Protein AF-A0A2V9MU50-F1 (afdb_monomer_lite)

Sequence (171 aa):
MTKQEIIDSYVFLTAGACGPCRFGMYEAEYRLALRNSGFDGFRVLLFQQSGGLSQGEAKAGLEMNLDFFLGILNAMNMGDLINDVVYQIRPYEVHKGEADRVLDECMDLLAEAIRKSRPYQLEGKLASFLQKFPKAGDTAEYIGKFLNQLYGDEYTSALREVRRRLNAVEV

Secondary structure (DSSP, 8-state):
--HHHHHHH-EEEEEE-SSSSHHHHHHHHHHHHHHHTT-TT-EEEEEEGGGTT----TTSSS---HHHHHHHHHHHHHHHHHHHHHHHHGGG-SSTTHHHHHHHHHHHHHHHHHHHPPPP---SHHHHHHTTSHHHHHHHHHHHHHHHHHH-SHHHHHHHHHHHHHTTS--

pLDDT: mean 83.7, std 12.74, range [45.56, 97.75]

Foldseek 3Di:
DDLVCCQQPDAAEDEAEPDPDPRNCVQVVVQVVCVVVVSHNRHYHYDYPVCPQADDDPPRNDGSHNLVVLLVVLLVVVLVVLVVLLVVCQVPFPDHCLSVVLSVVLNVLQVVLSVPDDQDDDDDPVLVVCVVVVVRSVVVSVVRRVCCSVPPCSNVVSVVVSVVSSVPGDD

Structure (mmCIF, N/CA/C/O backbone):
data_AF-A0A2V9MU50-F1
#
_entry.id   AF-A0A2V9MU50-F1
#
loop_
_atom_site.group_PDB
_atom_site.id
_atom_site.type_symbol
_atom_site.label_atom_id
_atom_site.label_alt_id
_atom_site.label_comp_id
_atom_site.label_asym_id
_atom_site.label_entity_id
_atom_site.label_seq_id
_atom_site.pdbx_PDB_ins_code
_atom_site.Cartn_x
_atom_site.Cartn_y
_atom_site.Cartn_z
_atom_site.occupancy
_atom_site.B_iso_or_equiv
_atom_site.auth_seq_id
_atom_site.auth_comp_id
_atom_site.auth_asym_id
_atom_site.auth_atom_id
_atom_site.pdbx_PDB_model_num
ATOM 1 N N . MET A 1 1 ? -22.600 -14.700 -2.818 1.00 81.50 1 MET A N 1
ATOM 2 C CA . MET A 1 1 ? -22.726 -13.813 -1.652 1.00 81.50 1 MET A CA 1
ATOM 3 C C . MET A 1 1 ? -24.053 -13.084 -1.695 1.00 81.50 1 MET A C 1
ATOM 5 O O . MET A 1 1 ? -24.428 -12.586 -2.753 1.00 81.50 1 MET A O 1
ATOM 9 N N . THR A 1 2 ? -24.766 -13.039 -0.577 1.00 93.81 2 THR A N 1
ATOM 10 C CA . THR A 1 2 ? -25.976 -12.231 -0.397 1.00 93.81 2 THR A CA 1
ATOM 11 C C . THR A 1 2 ? -25.607 -10.769 -0.122 1.00 93.81 2 THR A C 1
ATOM 13 O O . THR A 1 2 ? -24.477 -10.463 0.259 1.00 93.81 2 THR A O 1
ATOM 16 N N . LYS A 1 3 ? -26.556 -9.837 -0.292 1.00 91.88 3 LYS A N 1
ATOM 17 C CA . LYS A 1 3 ? -26.325 -8.422 0.059 1.00 91.88 3 LYS A CA 1
ATOM 18 C C . LYS A 1 3 ? -25.972 -8.248 1.538 1.00 91.88 3 LYS A C 1
ATOM 20 O O . LYS A 1 3 ? -25.112 -7.437 1.858 1.00 91.88 3 LYS A O 1
ATOM 25 N N . GLN A 1 4 ? -26.603 -9.033 2.409 1.00 91.75 4 GLN A N 1
ATOM 26 C CA . GLN A 1 4 ? -26.355 -8.983 3.846 1.00 91.75 4 GLN A CA 1
ATOM 27 C C . GLN A 1 4 ? -24.934 -9.447 4.186 1.00 91.75 4 GLN A C 1
ATOM 29 O O . GLN A 1 4 ? -24.233 -8.764 4.920 1.00 91.75 4 GLN A O 1
ATOM 34 N N . GLU A 1 5 ? -24.455 -10.527 3.557 1.00 92.62 5 GLU A N 1
ATOM 35 C CA . GLU A 1 5 ? -23.062 -10.979 3.712 1.00 92.62 5 GLU A CA 1
ATOM 36 C C . GLU A 1 5 ? -22.054 -9.901 3.285 1.00 92.62 5 GLU A C 1
ATOM 38 O O . GLU A 1 5 ? -21.029 -9.715 3.936 1.00 92.62 5 GLU A O 1
ATOM 43 N N . ILE A 1 6 ? -22.347 -9.153 2.214 1.00 91.94 6 ILE A N 1
ATOM 44 C CA . ILE A 1 6 ? -21.504 -8.029 1.776 1.00 91.94 6 ILE A CA 1
ATOM 45 C C . ILE A 1 6 ? -21.462 -6.939 2.857 1.00 91.94 6 ILE A C 1
ATOM 47 O O . ILE A 1 6 ? -20.381 -6.486 3.227 1.00 91.94 6 ILE A O 1
ATOM 51 N N . ILE A 1 7 ? -22.624 -6.545 3.384 1.00 90.75 7 ILE A N 1
ATOM 52 C CA . ILE A 1 7 ? -22.741 -5.514 4.426 1.00 90.75 7 ILE A CA 1
ATOM 53 C C . ILE A 1 7 ? -21.992 -5.920 5.699 1.00 90.75 7 ILE A C 1
ATOM 55 O O . ILE A 1 7 ? -21.293 -5.088 6.277 1.00 90.75 7 ILE A O 1
ATOM 59 N N . ASP A 1 8 ? -22.089 -7.187 6.101 1.00 88.00 8 ASP A N 1
ATOM 60 C CA . ASP A 1 8 ? -21.556 -7.672 7.375 1.00 88.00 8 ASP A CA 1
ATOM 61 C C . ASP A 1 8 ? -20.056 -7.982 7.321 1.00 88.00 8 ASP A C 1
ATOM 63 O O . ASP A 1 8 ? -19.345 -7.761 8.307 1.00 88.00 8 ASP A O 1
ATOM 67 N N . SER A 1 9 ? -19.534 -8.435 6.177 1.00 89.06 9 SER A N 1
ATOM 68 C CA . SER A 1 9 ? -18.135 -8.878 6.049 1.00 89.06 9 SER A CA 1
ATOM 69 C C . SER A 1 9 ? -17.189 -7.868 5.396 1.00 89.06 9 SER A C 1
ATOM 71 O O . SER A 1 9 ? -15.979 -8.043 5.499 1.00 89.06 9 SER A O 1
ATOM 73 N N . TYR A 1 10 ? -17.699 -6.812 4.752 1.00 90.19 10 TYR A N 1
ATOM 74 C CA . TYR A 1 10 ? -16.866 -5.856 4.015 1.00 90.19 10 TYR A CA 1
ATOM 75 C C . TYR A 1 10 ? -17.051 -4.424 4.512 1.00 90.19 10 TYR A C 1
ATOM 77 O O . TYR A 1 10 ? -18.082 -4.048 5.081 1.00 90.19 10 TYR A O 1
ATOM 85 N N . VAL A 1 11 ? -16.016 -3.621 4.286 1.00 88.19 11 VAL A N 1
ATOM 86 C CA . VAL A 1 11 ? -15.990 -2.184 4.558 1.00 88.19 11 VAL A CA 1
ATOM 87 C C . VAL A 1 11 ? -15.398 -1.468 3.350 1.00 88.19 11 VAL A C 1
ATOM 89 O O . VAL A 1 11 ? -14.581 -2.035 2.625 1.00 88.19 11 VAL A O 1
ATOM 92 N N . PHE A 1 12 ? -15.795 -0.218 3.138 1.00 87.25 12 PHE A N 1
ATOM 93 C CA . PHE A 1 12 ? -15.171 0.659 2.155 1.00 87.25 12 PHE A CA 1
ATOM 94 C C . PHE A 1 12 ? -14.340 1.700 2.893 1.00 87.25 12 PHE A C 1
ATOM 96 O O . PHE A 1 12 ? -14.890 2.575 3.559 1.00 87.25 12 PHE A O 1
ATOM 103 N N . LEU A 1 13 ? -13.019 1.575 2.804 1.00 84.06 13 LEU A N 1
ATOM 104 C CA . LEU A 1 13 ? -12.072 2.509 3.399 1.00 84.06 13 LEU A CA 1
ATOM 105 C C . LEU A 1 13 ? -11.644 3.537 2.349 1.00 84.06 13 LEU A C 1
ATOM 107 O O . LEU A 1 13 ? -11.194 3.164 1.269 1.00 84.06 13 LEU A O 1
ATOM 111 N N . THR A 1 14 ? -11.758 4.825 2.669 1.00 84.19 14 THR A N 1
ATOM 112 C CA . THR A 1 14 ? -11.321 5.919 1.789 1.00 84.19 14 THR A CA 1
ATOM 113 C C . THR A 1 14 ? -10.717 7.066 2.591 1.00 84.19 14 THR A C 1
ATOM 115 O O . THR A 1 14 ? -11.028 7.253 3.766 1.00 84.19 14 THR A O 1
ATOM 118 N N . ALA A 1 15 ? -9.870 7.872 1.954 1.00 81.00 15 ALA A N 1
ATOM 119 C CA . ALA A 1 15 ? -9.421 9.133 2.528 1.00 81.00 15 ALA A CA 1
ATOM 120 C C . ALA A 1 15 ? -10.558 10.172 2.526 1.00 81.00 15 ALA A C 1
ATOM 122 O O . ALA A 1 15 ? -11.413 10.163 1.635 1.00 81.00 15 ALA A O 1
ATOM 123 N N . GLY A 1 16 ? -10.553 11.063 3.518 1.00 77.06 16 GLY A N 1
ATOM 124 C CA . GLY A 1 16 ? -11.502 12.164 3.650 1.00 77.06 16 GLY A CA 1
ATOM 125 C C . GLY A 1 16 ? -10.877 13.392 4.315 1.00 77.06 16 GLY A C 1
ATOM 126 O O . GLY A 1 16 ? -9.829 13.318 4.956 1.00 77.06 16 GLY A O 1
ATOM 127 N N . ALA A 1 17 ? -11.529 14.543 4.166 1.00 75.19 17 ALA A N 1
ATOM 128 C CA . ALA A 1 17 ? -11.127 15.796 4.800 1.00 75.19 17 ALA A CA 1
ATOM 129 C C . ALA A 1 17 ? -12.338 16.526 5.387 1.00 75.19 17 ALA A C 1
ATOM 131 O O . ALA A 1 17 ? -13.467 16.332 4.942 1.00 75.19 17 ALA A O 1
ATOM 132 N N . CYS A 1 18 ? -12.094 17.397 6.366 1.00 71.06 18 CYS A N 1
ATOM 133 C CA . CYS A 1 18 ? -13.116 18.295 6.890 1.00 71.06 18 CYS A CA 1
ATOM 134 C C . CYS A 1 18 ? -13.176 19.561 6.022 1.00 71.06 18 CYS A C 1
ATOM 136 O O . CYS A 1 18 ? -12.201 20.309 5.944 1.00 71.06 18 CYS A O 1
ATOM 138 N N . GLY A 1 19 ? -14.307 19.799 5.357 1.00 69.38 19 GLY A N 1
ATOM 139 C CA . GLY A 1 19 ? -14.563 21.045 4.636 1.00 69.38 19 GLY A CA 1
ATOM 140 C C . GLY A 1 19 ? -15.525 20.879 3.457 1.00 69.38 19 GLY A C 1
ATOM 141 O O . GLY A 1 19 ? -15.671 19.778 2.932 1.00 69.38 19 GLY A O 1
ATOM 142 N N . PRO A 1 20 ? -16.154 21.970 2.985 1.00 78.62 20 PRO A N 1
ATOM 143 C CA . PRO A 1 20 ? -17.140 21.941 1.898 1.00 78.62 20 PRO A CA 1
ATOM 144 C C . PRO A 1 20 ? -16.515 21.727 0.504 1.00 78.62 20 PRO A C 1
ATOM 146 O O . PRO A 1 20 ? -17.115 22.068 -0.514 1.00 78.62 20 PRO A O 1
ATOM 149 N N . CYS A 1 21 ? -15.287 21.210 0.424 1.00 81.88 21 CYS A N 1
ATOM 150 C CA . CYS A 1 21 ? -14.648 20.899 -0.847 1.00 81.88 21 CYS A CA 1
ATOM 151 C C . CYS A 1 21 ? -15.189 19.579 -1.415 1.00 81.88 21 CYS A C 1
ATOM 153 O O . CYS A 1 21 ? -15.738 18.747 -0.693 1.00 81.88 21 CYS A O 1
ATOM 155 N N . ARG A 1 22 ? -14.971 19.344 -2.715 1.00 84.81 22 ARG A N 1
ATOM 156 C CA . ARG A 1 22 ? -15.362 18.087 -3.377 1.00 84.81 22 ARG A CA 1
ATOM 157 C C . ARG A 1 22 ? -14.851 16.852 -2.624 1.00 84.81 22 ARG A C 1
ATOM 159 O O . ARG A 1 22 ? -15.583 15.884 -2.479 1.00 84.81 22 ARG A O 1
ATOM 166 N N . PHE A 1 23 ? -13.620 16.913 -2.117 1.00 82.62 23 PHE A N 1
ATOM 167 C CA . PHE A 1 23 ? -13.016 15.814 -1.368 1.00 82.62 23 PHE A CA 1
ATOM 168 C C . PHE A 1 23 ? -13.709 15.554 -0.020 1.00 82.62 23 PHE A C 1
ATOM 170 O O . PHE A 1 23 ? -13.913 14.399 0.339 1.00 82.62 23 PHE A O 1
ATOM 177 N N . GLY A 1 24 ? -14.140 16.602 0.692 1.00 79.56 24 GLY A N 1
ATOM 178 C CA . GLY A 1 24 ? -14.891 16.464 1.945 1.00 79.56 24 GLY A CA 1
ATOM 179 C C . GLY A 1 24 ? -16.318 15.940 1.754 1.00 79.56 24 GLY A C 1
ATOM 180 O O . GLY A 1 24 ? -16.867 15.316 2.654 1.00 79.56 24 GLY A O 1
ATOM 181 N N . MET A 1 25 ? -16.899 16.120 0.564 1.00 86.56 25 MET A N 1
ATOM 182 C CA . MET A 1 25 ? -18.250 15.641 0.246 1.00 86.56 25 MET A CA 1
ATOM 183 C C . MET A 1 25 ? -18.309 14.175 -0.210 1.00 86.56 25 MET A C 1
ATOM 185 O O . MET A 1 25 ? -19.390 13.588 -0.211 1.00 86.56 25 MET A O 1
ATOM 189 N N . TYR A 1 26 ? -17.181 13.554 -0.575 1.00 87.69 26 TYR A N 1
ATOM 190 C CA . TYR A 1 26 ? -17.179 12.194 -1.128 1.00 87.69 26 TYR A CA 1
ATOM 191 C C . TYR A 1 26 ? -17.779 11.139 -0.201 1.00 87.69 26 TYR A C 1
ATOM 193 O O . TYR A 1 26 ? -18.444 10.230 -0.686 1.00 87.69 26 TYR A O 1
ATOM 201 N N . GLU A 1 27 ? -17.608 11.261 1.116 1.00 86.00 27 GLU A N 1
ATOM 202 C CA . GLU A 1 27 ? -18.211 10.314 2.059 1.00 86.00 27 GLU A CA 1
ATOM 203 C C . GLU A 1 27 ? -19.735 10.250 1.905 1.00 86.00 27 GLU A C 1
ATOM 205 O O . GLU A 1 27 ? -20.308 9.164 1.785 1.00 86.00 27 GLU A O 1
ATOM 210 N N . ALA A 1 28 ? -20.385 11.417 1.892 1.00 87.25 28 ALA A N 1
ATOM 211 C CA . ALA A 1 28 ? -21.832 11.522 1.778 1.00 87.25 28 ALA A CA 1
ATOM 212 C C . ALA A 1 28 ? -22.319 10.950 0.440 1.00 87.25 28 ALA A C 1
ATOM 214 O O . ALA A 1 28 ? -23.284 10.185 0.418 1.00 87.25 28 ALA A O 1
ATOM 215 N N . GLU A 1 29 ? -21.607 11.249 -0.650 1.00 91.19 29 GLU A N 1
ATOM 216 C CA . GLU A 1 29 ? -21.899 10.718 -1.985 1.00 91.19 29 GLU A CA 1
ATOM 217 C C . GLU A 1 29 ? -21.761 9.188 -2.039 1.00 91.19 29 GLU A C 1
ATOM 219 O O . GLU A 1 29 ? -22.656 8.502 -2.537 1.00 91.19 29 GLU A O 1
ATOM 224 N N . TYR A 1 30 ? -20.692 8.618 -1.468 1.00 91.75 30 TYR A N 1
ATOM 225 C CA . TYR A 1 30 ? -20.505 7.164 -1.416 1.00 91.75 30 TYR A CA 1
ATOM 226 C C . TYR A 1 30 ? -21.605 6.475 -0.607 1.00 91.75 30 TYR A C 1
ATOM 228 O O . TYR A 1 30 ? -22.175 5.481 -1.061 1.00 91.75 30 TYR A O 1
ATOM 236 N N . ARG A 1 31 ? -21.951 7.011 0.570 1.00 90.81 31 ARG A N 1
ATOM 237 C CA . ARG A 1 31 ? -23.041 6.470 1.399 1.00 90.81 31 ARG A CA 1
ATOM 238 C C . ARG A 1 31 ? -24.384 6.533 0.672 1.00 90.81 31 ARG A C 1
ATOM 240 O O . ARG A 1 31 ? -25.140 5.562 0.711 1.00 90.81 31 ARG A O 1
ATOM 247 N N . LEU A 1 32 ? -24.668 7.638 -0.018 1.00 93.38 32 LEU A N 1
ATOM 248 C CA . LEU A 1 32 ? -25.890 7.799 -0.803 1.00 93.38 32 LEU A CA 1
ATOM 249 C C . LEU A 1 32 ? -25.954 6.794 -1.962 1.00 93.38 32 LEU A C 1
ATOM 251 O O . LEU A 1 32 ? -26.975 6.129 -2.140 1.00 93.38 32 LEU A O 1
ATOM 255 N N . ALA A 1 33 ? -24.862 6.632 -2.712 1.00 95.00 33 ALA A N 1
ATOM 256 C CA . ALA A 1 33 ? -24.779 5.683 -3.820 1.00 95.00 33 ALA A CA 1
ATOM 257 C C . ALA A 1 33 ? -24.976 4.226 -3.360 1.00 95.00 33 ALA A C 1
ATOM 259 O O . ALA A 1 33 ? -25.738 3.476 -3.979 1.00 95.00 33 ALA A O 1
ATOM 260 N N . LEU A 1 34 ? -24.345 3.835 -2.247 1.00 94.31 34 LEU A N 1
ATOM 261 C CA . LEU A 1 34 ? -24.491 2.502 -1.652 1.00 94.31 34 LEU A CA 1
ATOM 262 C C . LEU A 1 34 ? -25.933 2.240 -1.208 1.00 94.31 34 LEU A C 1
ATOM 264 O O . LEU A 1 34 ? -26.509 1.205 -1.553 1.00 94.31 34 LEU A O 1
ATOM 268 N N . ARG A 1 35 ? -26.554 3.205 -0.521 1.00 93.81 35 ARG A N 1
ATOM 269 C CA . ARG A 1 35 ? -27.954 3.109 -0.093 1.00 93.81 35 ARG A CA 1
ATOM 270 C C . ARG A 1 35 ? -28.903 2.973 -1.283 1.00 93.81 35 ARG A C 1
ATOM 272 O O . ARG A 1 35 ? -29.733 2.067 -1.291 1.00 93.81 35 ARG A O 1
ATOM 279 N N . ASN A 1 36 ? -28.745 3.807 -2.311 1.00 95.88 36 ASN A N 1
ATOM 280 C CA . ASN A 1 36 ? -29.565 3.751 -3.527 1.00 95.88 36 ASN A CA 1
ATOM 281 C C . ASN A 1 36 ? -29.388 2.434 -4.301 1.00 95.88 36 ASN A C 1
ATOM 283 O O . ASN A 1 36 ? -30.309 1.984 -4.976 1.00 95.88 36 ASN A O 1
ATOM 287 N N . SER A 1 37 ? -28.234 1.778 -4.156 1.00 95.00 37 SER A N 1
ATOM 288 C CA . SER A 1 37 ? -27.953 0.452 -4.728 1.00 95.00 37 SER A CA 1
ATOM 289 C C . SER A 1 37 ? -28.494 -0.711 -3.871 1.00 95.00 37 SER A C 1
ATOM 291 O O . SER A 1 37 ? -28.362 -1.889 -4.222 1.00 95.00 37 SER A O 1
ATOM 293 N N . GLY A 1 38 ? -29.139 -0.406 -2.741 1.00 93.94 38 GLY A N 1
ATOM 294 C CA . GLY A 1 38 ? -29.709 -1.380 -1.813 1.00 93.94 38 GLY A CA 1
ATOM 295 C C . GLY A 1 38 ? -28.692 -2.010 -0.860 1.00 93.94 38 GLY A C 1
ATOM 296 O O . GLY A 1 38 ? -28.930 -3.125 -0.402 1.00 93.94 38 GLY A O 1
ATOM 297 N N . PHE A 1 39 ? -27.579 -1.323 -0.586 1.00 94.31 39 PHE A N 1
ATOM 298 C CA . PHE A 1 39 ? -26.594 -1.667 0.448 1.00 94.31 39 PHE A CA 1
ATOM 299 C C . PHE A 1 39 ? -26.733 -0.738 1.660 1.00 94.31 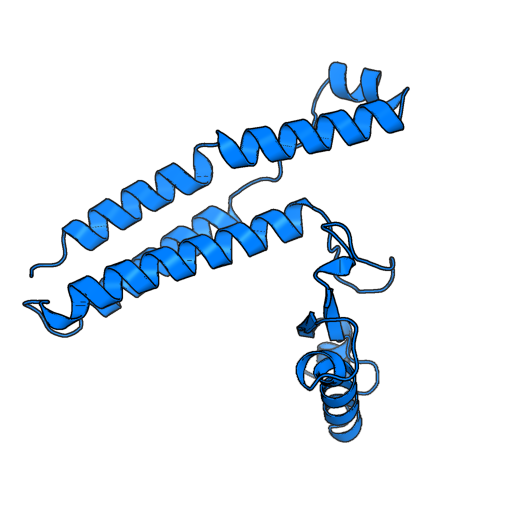39 PHE A C 1
ATOM 301 O O . PHE A 1 39 ? -25.754 -0.184 2.161 1.00 94.31 39 PHE A O 1
ATOM 308 N N . ASP A 1 40 ? -27.972 -0.507 2.095 1.00 90.12 40 ASP A N 1
ATOM 309 C CA . ASP A 1 40 ? -28.226 0.322 3.269 1.00 90.12 40 ASP A CA 1
ATOM 310 C C . ASP A 1 40 ? -27.530 -0.278 4.502 1.00 90.12 40 ASP A C 1
ATOM 312 O O . ASP A 1 40 ? -27.545 -1.491 4.703 1.00 90.12 40 ASP A O 1
ATOM 316 N N . GLY A 1 41 ? -26.866 0.564 5.294 1.00 85.75 41 GLY A N 1
ATOM 317 C CA . GLY A 1 41 ? -26.030 0.122 6.417 1.00 85.75 41 GLY A CA 1
ATOM 318 C C . GLY A 1 41 ? -24.607 -0.340 6.061 1.00 85.75 41 GLY A C 1
ATOM 319 O O . GLY A 1 41 ? -23.846 -0.665 6.972 1.00 85.75 41 GLY A O 1
ATOM 320 N N . PHE A 1 42 ? -24.197 -0.332 4.784 1.00 90.31 42 PHE A N 1
ATOM 321 C CA . PHE A 1 42 ? -22.807 -0.628 4.417 1.00 90.31 42 PHE A CA 1
ATOM 322 C C . PHE A 1 42 ? -21.832 0.396 5.023 1.00 90.31 42 PHE A C 1
ATOM 324 O O . PHE A 1 42 ? -22.053 1.612 4.992 1.00 90.31 42 PHE A O 1
ATOM 331 N N . ARG A 1 43 ? -20.727 -0.100 5.583 1.00 87.69 43 ARG A N 1
ATOM 332 C CA . ARG A 1 43 ? -19.772 0.708 6.351 1.00 87.69 43 ARG A CA 1
ATOM 333 C C . ARG A 1 43 ? -18.787 1.411 5.422 1.00 87.69 43 ARG A C 1
ATOM 335 O O . ARG A 1 43 ? -17.954 0.767 4.788 1.00 87.69 43 ARG A O 1
ATOM 342 N N . VAL A 1 44 ? -18.865 2.739 5.390 1.00 86.44 44 VAL A N 1
ATOM 343 C CA . VAL A 1 44 ? -17.838 3.616 4.811 1.00 86.44 44 VAL A CA 1
ATOM 344 C C . VAL A 1 44 ? -16.979 4.148 5.954 1.00 86.44 44 VAL A C 1
ATOM 346 O O . VAL A 1 44 ? -17.508 4.775 6.874 1.00 86.44 44 VAL A O 1
ATOM 349 N N . LEU A 1 45 ? -15.682 3.854 5.920 1.00 82.25 45 LEU A N 1
ATOM 350 C CA . LEU A 1 45 ? -14.695 4.270 6.911 1.00 82.25 45 LEU A CA 1
ATOM 351 C C . LEU A 1 45 ? -13.812 5.355 6.302 1.00 82.25 45 LEU A C 1
ATOM 353 O O . LEU A 1 45 ? -13.316 5.202 5.184 1.00 82.25 45 LEU A O 1
ATOM 357 N N . LEU A 1 46 ? -13.627 6.448 7.038 1.00 77.81 46 LEU A N 1
ATOM 358 C CA . LEU A 1 46 ? -12.798 7.558 6.597 1.00 77.81 46 LEU A CA 1
ATOM 359 C C . LEU A 1 46 ? -11.444 7.564 7.292 1.00 77.81 46 LEU A C 1
ATOM 361 O O . LEU A 1 46 ? -11.362 7.526 8.516 1.00 77.81 46 LEU A O 1
ATOM 365 N N . PHE A 1 47 ? -10.401 7.735 6.489 1.00 73.25 47 PHE A N 1
ATOM 366 C CA . PHE A 1 47 ? -9.100 8.195 6.938 1.00 73.25 47 PHE A CA 1
ATOM 367 C C . PHE A 1 47 ? -9.052 9.723 6.848 1.00 73.25 47 PHE A C 1
ATOM 369 O O . PHE A 1 47 ? -8.922 10.278 5.754 1.00 73.25 47 PHE A O 1
ATOM 376 N N . GLN A 1 48 ? -9.189 10.414 7.983 1.00 68.81 48 GLN A N 1
ATOM 377 C CA . GLN A 1 48 ? -9.123 11.875 8.033 1.00 68.81 48 GLN A CA 1
ATOM 378 C C . GLN A 1 48 ? -7.740 12.350 8.467 1.00 68.81 48 GLN A C 1
ATOM 380 O O . GLN A 1 48 ? -7.256 11.983 9.533 1.00 68.81 48 GLN A O 1
ATOM 385 N N . GLN A 1 49 ? -7.126 13.252 7.703 1.00 60.31 49 GLN A N 1
ATOM 386 C CA . GLN A 1 49 ? -5.827 13.832 8.069 1.00 60.31 49 GLN A CA 1
ATOM 387 C C . GLN A 1 49 ? -5.852 14.509 9.455 1.00 60.31 49 GLN A C 1
ATOM 389 O O . GLN A 1 49 ? -4.885 14.431 10.209 1.00 60.31 49 GLN A O 1
ATOM 394 N N . SER A 1 50 ? -6.972 15.145 9.813 1.00 60.38 50 SER A N 1
ATOM 395 C CA . SER A 1 50 ? -7.164 15.837 11.093 1.00 60.38 50 SER A CA 1
ATOM 396 C C . SER A 1 50 ? -7.459 14.911 12.278 1.00 60.38 50 SER A C 1
ATOM 398 O O . SER A 1 50 ? -7.338 15.349 13.417 1.00 60.38 50 SER A O 1
ATOM 400 N N . GLY A 1 51 ? -7.858 13.658 12.030 1.00 59.09 51 GLY A N 1
ATOM 401 C CA . GLY A 1 51 ? -8.209 12.688 13.074 1.00 59.09 51 GLY A CA 1
ATOM 402 C C . GLY A 1 51 ? -7.007 11.957 13.686 1.00 59.09 51 GLY A C 1
ATOM 403 O O . GLY A 1 51 ? -7.164 11.246 14.674 1.00 59.09 51 GLY A O 1
ATOM 404 N N . GLY A 1 52 ? -5.803 12.131 13.130 1.00 59.81 52 GLY A N 1
ATOM 405 C CA . GLY A 1 52 ? -4.579 11.487 13.618 1.00 59.81 52 GLY A CA 1
ATOM 406 C C . GLY A 1 52 ? -4.477 9.993 13.278 1.00 59.81 52 GLY A C 1
ATOM 407 O O . GLY A 1 52 ? -5.175 9.488 12.407 1.00 59.81 52 GLY A O 1
ATOM 408 N N . LEU A 1 53 ? -3.575 9.274 13.951 1.00 54.12 53 LEU A N 1
ATOM 409 C CA . LEU A 1 53 ? -3.253 7.857 13.684 1.00 54.12 53 LEU A CA 1
ATOM 410 C C . LEU A 1 53 ? -4.045 6.869 14.564 1.00 54.12 53 LEU A C 1
ATOM 412 O O . LEU A 1 53 ? -3.651 5.722 14.730 1.00 54.12 53 LEU A O 1
ATOM 416 N N . SER A 1 54 ? -5.131 7.318 15.188 1.00 52.00 54 SER A N 1
ATOM 417 C CA . SER A 1 54 ? -6.047 6.463 15.943 1.00 52.00 54 SER A CA 1
ATOM 418 C C . SER A 1 54 ? -7.447 7.010 15.734 1.00 52.00 54 SER A C 1
ATOM 420 O O . SER A 1 54 ? -7.880 7.947 16.403 1.00 52.00 54 SER A O 1
ATOM 422 N N . GLN A 1 55 ? -8.111 6.495 14.708 1.00 57.62 55 GLN A N 1
ATOM 423 C CA . GLN A 1 55 ? -9.437 6.938 14.301 1.00 57.62 55 GLN A CA 1
ATOM 424 C C . GLN A 1 55 ? -10.330 5.717 14.352 1.00 57.62 55 GLN A C 1
ATOM 426 O O . GLN A 1 55 ? -10.091 4.790 13.606 1.00 57.62 55 GLN A O 1
ATOM 431 N N . GLY A 1 56 ? -11.346 5.671 15.205 1.00 53.84 56 GLY A N 1
ATOM 432 C CA . GLY A 1 56 ? -12.257 4.530 15.203 1.00 53.84 56 GLY A CA 1
ATOM 433 C C . GLY A 1 56 ? -13.216 4.535 16.378 1.00 53.84 56 GLY A C 1
ATOM 434 O O . GLY A 1 56 ? -12.804 4.464 17.532 1.00 53.84 56 GLY A O 1
ATOM 435 N N . GLU A 1 57 ? -14.512 4.573 16.084 1.00 49.47 57 GLU A N 1
ATOM 436 C CA . GLU A 1 57 ? -15.526 4.146 17.042 1.00 49.47 57 GLU A CA 1
ATOM 437 C C . GLU A 1 57 ? -15.552 2.612 17.086 1.00 49.47 57 GLU A C 1
ATOM 439 O O . GLU A 1 57 ? -15.483 1.951 16.047 1.00 49.47 57 GLU A O 1
ATOM 444 N N . ALA A 1 58 ? -15.720 2.035 18.280 1.00 45.56 58 ALA A N 1
ATOM 445 C CA . ALA A 1 58 ? -15.689 0.592 18.565 1.00 45.56 58 ALA A CA 1
ATOM 446 C C . ALA A 1 58 ? -16.711 -0.282 17.787 1.00 45.56 58 ALA A C 1
ATOM 448 O O . ALA A 1 58 ? -16.817 -1.480 18.035 1.00 45.56 58 ALA A O 1
ATOM 449 N N . LYS A 1 59 ? -17.482 0.292 16.852 1.00 48.81 59 LYS A N 1
ATOM 450 C CA . LYS A 1 59 ? -18.507 -0.378 16.031 1.00 48.81 59 LYS A CA 1
ATOM 451 C C . LYS A 1 59 ? -18.186 -0.427 14.529 1.00 48.81 59 LYS A C 1
ATOM 453 O O . LYS A 1 59 ? -19.006 -0.911 13.755 1.00 48.81 59 LYS A O 1
ATOM 458 N N . ALA A 1 60 ? -17.014 0.046 14.101 1.00 58.19 60 ALA A N 1
ATOM 459 C CA . ALA A 1 60 ? -16.655 0.161 12.683 1.00 58.19 60 ALA A CA 1
ATOM 460 C C . ALA A 1 60 ? -16.324 -1.174 11.975 1.00 58.19 60 ALA A C 1
ATOM 462 O O . ALA A 1 60 ? -16.258 -1.210 10.749 1.00 58.19 60 ALA A O 1
ATOM 463 N N . GLY A 1 61 ? -16.121 -2.273 12.713 1.00 62.22 61 GLY A N 1
ATOM 464 C CA . GLY A 1 61 ? -15.776 -3.590 12.148 1.00 62.22 61 GLY A CA 1
ATOM 465 C C . GLY A 1 61 ? -14.317 -3.740 11.690 1.00 62.22 61 GLY A C 1
ATOM 466 O O . GLY A 1 61 ? -13.897 -4.852 11.392 1.00 62.22 61 GLY A O 1
ATOM 467 N N . LEU A 1 62 ? -13.544 -2.651 11.684 1.00 73.12 62 LEU A N 1
ATOM 468 C CA . LEU A 1 62 ? -12.107 -2.617 11.423 1.00 73.12 62 LEU A CA 1
ATOM 469 C C . LEU A 1 62 ? -11.428 -1.779 12.509 1.00 73.12 62 LEU A C 1
ATOM 471 O O . LEU A 1 62 ? -11.812 -0.630 12.736 1.00 73.12 62 LEU A O 1
ATOM 475 N N . GLU A 1 63 ? -10.432 -2.351 13.182 1.00 75.19 63 GLU A N 1
ATOM 476 C CA . GLU A 1 63 ? -9.647 -1.636 14.184 1.00 75.19 63 GLU A CA 1
ATOM 477 C C . GLU A 1 63 ? -8.585 -0.774 13.491 1.00 75.19 63 GLU A C 1
ATOM 479 O O . GLU A 1 63 ? -7.531 -1.245 13.072 1.00 75.19 63 GLU A O 1
ATOM 484 N N . MET A 1 64 ? -8.885 0.512 13.350 1.00 75.62 64 MET A N 1
ATOM 485 C CA . MET A 1 64 ? -7.993 1.519 12.775 1.00 75.62 64 MET A CA 1
ATOM 486 C C . MET A 1 64 ? -7.052 2.072 13.863 1.00 75.62 64 MET A C 1
ATOM 488 O O . MET A 1 64 ? -7.137 3.231 14.277 1.00 75.62 64 MET A O 1
ATOM 492 N N . ASN A 1 65 ? -6.184 1.195 14.370 1.00 76.88 65 ASN A N 1
ATOM 493 C CA . ASN A 1 65 ? -5.140 1.526 15.341 1.00 76.88 65 ASN A CA 1
ATOM 494 C C . ASN A 1 65 ? -3.841 1.979 14.644 1.00 76.88 65 ASN A C 1
ATOM 496 O O . ASN A 1 65 ? -3.732 1.972 13.416 1.00 76.88 65 ASN A O 1
ATOM 500 N N . LEU A 1 66 ? -2.834 2.380 15.425 1.00 77.44 66 LEU A N 1
ATOM 501 C CA . LEU A 1 66 ? -1.566 2.859 14.869 1.00 77.44 66 LEU A CA 1
ATOM 502 C C . LEU A 1 66 ? -0.876 1.816 13.977 1.00 77.44 66 LEU A C 1
ATOM 504 O O . LEU A 1 66 ? -0.316 2.180 12.946 1.00 77.44 66 LEU A O 1
ATOM 508 N N . ASP A 1 67 ? -0.920 0.538 14.351 1.00 81.75 67 ASP A N 1
ATOM 509 C CA . ASP A 1 67 ? -0.256 -0.531 13.599 1.00 81.75 67 ASP A CA 1
ATOM 510 C C . ASP A 1 67 ? -0.879 -0.695 12.210 1.00 81.75 67 ASP A C 1
ATOM 512 O O . ASP A 1 67 ? -0.167 -0.802 11.211 1.00 81.75 67 ASP A O 1
ATOM 516 N N . PHE A 1 68 ? -2.210 -0.610 12.133 1.00 82.00 68 PHE A N 1
ATOM 517 C CA . PHE A 1 68 ? -2.941 -0.580 10.872 1.00 82.00 68 PHE A CA 1
ATOM 518 C C . PHE A 1 68 ? -2.501 0.596 9.985 1.00 82.00 68 PHE A C 1
ATOM 520 O O . PHE A 1 68 ? -2.215 0.411 8.799 1.00 82.00 68 PHE A O 1
ATOM 527 N N . PHE A 1 69 ? -2.390 1.801 10.553 1.00 80.44 69 PHE A N 1
ATOM 528 C CA . PHE A 1 69 ? -1.979 2.982 9.789 1.00 80.44 69 PHE A CA 1
ATOM 529 C C . PHE A 1 69 ? -0.526 2.933 9.329 1.00 80.44 69 PHE A C 1
ATOM 531 O O . PHE A 1 69 ? -0.251 3.296 8.186 1.00 80.44 69 PHE A O 1
ATOM 538 N N . LEU A 1 70 ? 0.395 2.474 10.178 1.00 84.00 70 LEU A N 1
ATOM 539 C CA . LEU A 1 70 ? 1.790 2.277 9.783 1.00 84.00 70 LEU A CA 1
ATOM 540 C C . LEU A 1 70 ? 1.889 1.241 8.657 1.00 84.00 70 LEU A C 1
ATOM 542 O O . LEU A 1 70 ? 2.602 1.473 7.683 1.00 84.00 70 LEU A O 1
ATOM 546 N N . GLY A 1 71 ? 1.115 0.154 8.730 1.00 86.81 71 GLY A N 1
ATOM 547 C CA . GLY A 1 71 ? 1.021 -0.841 7.661 1.00 86.81 71 GLY A CA 1
ATOM 548 C C . GLY A 1 71 ? 0.593 -0.237 6.319 1.00 86.81 71 GLY A C 1
ATOM 549 O O . GLY A 1 71 ? 1.297 -0.399 5.322 1.00 86.81 71 GLY A O 1
ATOM 550 N N . ILE A 1 72 ? -0.515 0.515 6.291 1.00 86.44 72 ILE A N 1
ATOM 551 C CA . ILE A 1 72 ? -0.998 1.178 5.064 1.00 86.44 72 ILE A CA 1
ATOM 552 C C . ILE A 1 72 ? 0.005 2.207 4.544 1.00 86.44 72 ILE A C 1
ATOM 554 O O . ILE A 1 72 ? 0.270 2.247 3.343 1.00 86.44 72 ILE A O 1
ATOM 558 N N . LEU A 1 73 ? 0.565 3.038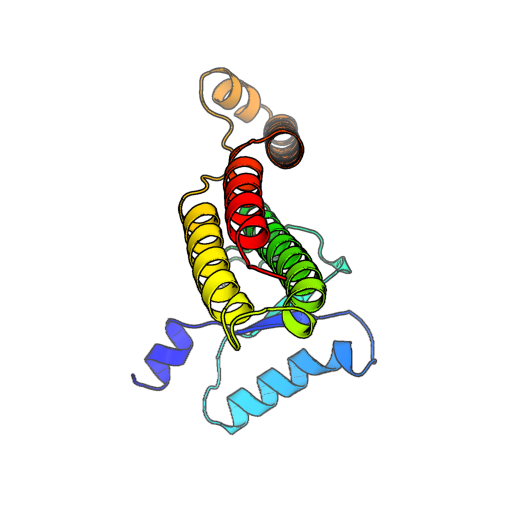 5.426 1.00 85.88 73 LEU A N 1
ATOM 559 C CA . LEU A 1 73 ? 1.518 4.075 5.040 1.00 85.88 73 LEU A CA 1
ATOM 560 C C . LEU A 1 73 ? 2.758 3.462 4.378 1.00 85.88 73 LEU A C 1
ATOM 562 O O . LEU A 1 73 ? 3.190 3.930 3.326 1.00 85.88 73 LEU A O 1
ATOM 566 N N . ASN A 1 74 ? 3.295 2.386 4.956 1.00 89.00 74 ASN A N 1
ATOM 567 C CA . ASN A 1 74 ? 4.412 1.651 4.371 1.00 89.00 74 ASN A CA 1
ATOM 568 C C . ASN A 1 74 ? 4.040 1.021 3.030 1.00 89.00 74 ASN A C 1
ATOM 570 O O . ASN A 1 74 ? 4.805 1.148 2.079 1.00 89.00 74 ASN A O 1
ATOM 574 N N . ALA A 1 75 ? 2.868 0.386 2.930 1.00 91.62 75 ALA A N 1
ATOM 575 C CA . ALA A 1 75 ? 2.389 -0.203 1.682 1.00 91.62 75 ALA A CA 1
ATOM 576 C C . ALA A 1 75 ? 2.321 0.839 0.556 1.00 91.62 75 ALA A C 1
ATOM 578 O O . ALA A 1 75 ? 2.828 0.606 -0.540 1.00 91.62 75 ALA A O 1
ATOM 579 N N . MET A 1 76 ? 1.741 2.006 0.852 1.00 90.44 76 MET A N 1
ATOM 580 C CA . MET A 1 76 ? 1.606 3.108 -0.097 1.00 90.44 76 MET A CA 1
ATOM 581 C C . MET A 1 76 ? 2.972 3.656 -0.519 1.00 90.44 76 MET A C 1
ATOM 583 O O . MET A 1 76 ? 3.232 3.762 -1.713 1.00 90.44 76 MET A O 1
ATOM 587 N N . ASN A 1 77 ? 3.861 3.940 0.438 1.00 91.06 77 ASN A N 1
ATOM 588 C CA . ASN A 1 77 ? 5.198 4.462 0.145 1.00 91.06 77 ASN A CA 1
ATOM 589 C C . ASN A 1 77 ? 6.029 3.477 -0.686 1.00 91.06 77 ASN A C 1
ATOM 591 O O . ASN A 1 77 ? 6.678 3.876 -1.647 1.00 91.06 77 ASN A O 1
ATOM 595 N N . MET A 1 78 ? 6.016 2.188 -0.338 1.00 93.50 78 MET A N 1
ATOM 596 C CA . MET A 1 78 ? 6.754 1.179 -1.099 1.00 93.50 78 MET A CA 1
ATOM 597 C C . MET A 1 78 ? 6.182 0.997 -2.509 1.00 93.50 78 MET A C 1
ATOM 599 O O . MET A 1 78 ? 6.949 0.879 -3.463 1.00 93.50 78 MET A O 1
ATOM 603 N N . GLY A 1 79 ? 4.852 1.002 -2.647 1.00 94.44 79 GLY A N 1
ATOM 604 C CA . GLY A 1 79 ? 4.189 0.927 -3.946 1.00 94.44 79 GLY A CA 1
ATOM 605 C C . GLY A 1 79 ? 4.528 2.118 -4.842 1.00 94.44 79 GLY A C 1
ATOM 606 O O . GLY A 1 79 ? 4.846 1.921 -6.012 1.00 94.44 79 GLY A O 1
ATOM 607 N N . ASP A 1 80 ? 4.507 3.336 -4.301 1.00 95.19 80 ASP A N 1
ATOM 608 C CA . ASP A 1 80 ? 4.858 4.556 -5.036 1.00 95.19 80 ASP A CA 1
ATOM 609 C C . ASP A 1 80 ? 6.319 4.530 -5.511 1.00 95.19 80 ASP A C 1
ATOM 611 O O . ASP A 1 80 ? 6.591 4.678 -6.702 1.00 95.19 80 ASP A O 1
ATOM 615 N N . LEU A 1 81 ? 7.252 4.206 -4.606 1.00 94.69 81 LEU A N 1
ATOM 616 C CA . LEU A 1 81 ? 8.682 4.110 -4.916 1.00 94.69 81 LEU A CA 1
ATOM 617 C C . LEU A 1 81 ? 8.985 3.103 -6.031 1.00 94.69 81 LEU A C 1
ATOM 619 O O . LEU A 1 81 ? 9.785 3.384 -6.920 1.00 94.69 81 LEU A O 1
ATOM 623 N N . ILE A 1 82 ? 8.375 1.917 -5.990 1.00 95.75 82 ILE A N 1
ATOM 624 C CA . ILE A 1 82 ? 8.632 0.890 -7.007 1.00 95.75 82 ILE A CA 1
ATOM 625 C C . ILE A 1 82 ? 8.032 1.284 -8.346 1.00 95.75 82 ILE A C 1
ATOM 627 O O . ILE A 1 82 ? 8.685 1.094 -9.372 1.00 95.75 82 ILE A O 1
ATOM 631 N N . ASN A 1 83 ? 6.817 1.837 -8.346 1.00 95.25 83 ASN A N 1
ATOM 632 C CA . ASN A 1 83 ? 6.204 2.315 -9.577 1.00 95.25 83 ASN A CA 1
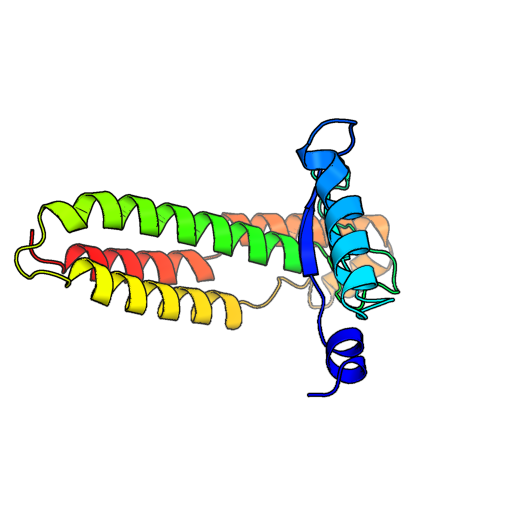ATOM 633 C C . ASN A 1 83 ? 7.084 3.375 -10.247 1.00 95.25 83 ASN A C 1
ATOM 635 O O . ASN A 1 83 ? 7.332 3.261 -11.445 1.00 95.25 83 ASN A O 1
ATOM 639 N N . ASP A 1 84 ? 7.610 4.345 -9.491 1.00 96.81 84 ASP A N 1
ATOM 640 C CA . ASP A 1 84 ? 8.512 5.375 -10.023 1.00 96.81 84 ASP A CA 1
ATOM 641 C C . ASP A 1 84 ? 9.766 4.770 -10.677 1.00 96.81 84 ASP A C 1
ATOM 643 O O . ASP A 1 84 ? 10.085 5.076 -11.828 1.00 96.81 84 ASP A O 1
ATOM 647 N N . VAL A 1 85 ? 10.435 3.830 -10.001 1.00 96.06 85 VAL A N 1
ATOM 648 C CA . VAL A 1 85 ? 11.626 3.162 -10.553 1.00 96.06 85 VAL A CA 1
ATOM 649 C C . VAL A 1 85 ? 11.290 2.363 -11.815 1.00 96.06 85 VAL A C 1
ATOM 651 O O . VAL A 1 85 ? 12.007 2.446 -12.812 1.00 96.06 85 VAL A O 1
ATOM 654 N N . VAL A 1 86 ? 10.188 1.609 -11.818 1.00 96.94 86 VAL A N 1
ATOM 655 C CA . VAL A 1 86 ? 9.776 0.822 -12.991 1.00 96.94 86 VAL A CA 1
ATOM 656 C C . VAL A 1 86 ? 9.423 1.725 -14.170 1.00 96.94 86 VAL A C 1
ATOM 658 O O . VAL A 1 86 ? 9.782 1.402 -15.301 1.00 96.94 86 VAL A O 1
ATOM 661 N N . TYR A 1 87 ? 8.793 2.881 -13.939 1.00 96.75 87 TYR A N 1
ATOM 662 C CA . TYR A 1 87 ? 8.528 3.855 -15.002 1.00 96.75 87 TYR A CA 1
ATOM 663 C C . TYR A 1 87 ? 9.801 4.399 -15.654 1.00 96.75 87 TYR A C 1
ATOM 665 O O . TYR A 1 87 ? 9.760 4.769 -16.827 1.00 96.75 87 TYR A O 1
ATOM 673 N N . GLN A 1 88 ? 10.922 4.419 -14.933 1.00 96.56 88 GLN A N 1
ATOM 674 C CA . GLN A 1 88 ? 12.217 4.828 -15.475 1.00 96.56 88 GLN A CA 1
ATOM 675 C C . GLN A 1 88 ? 12.914 3.699 -16.248 1.00 96.56 88 GLN A C 1
ATOM 677 O O . GLN A 1 88 ? 13.663 3.989 -17.173 1.00 96.56 88 GLN A O 1
ATOM 682 N N . ILE A 1 89 ? 12.653 2.431 -15.912 1.00 96.50 89 ILE A N 1
ATOM 683 C CA . ILE A 1 89 ? 13.236 1.251 -16.577 1.00 96.50 89 ILE A CA 1
ATOM 684 C C . ILE A 1 89 ? 12.459 0.884 -17.849 1.00 96.50 89 ILE A C 1
ATOM 686 O O . ILE A 1 89 ? 13.053 0.675 -18.904 1.00 96.50 89 ILE A O 1
ATOM 690 N N . ARG A 1 90 ? 11.123 0.837 -17.764 1.00 96.50 90 ARG A N 1
ATOM 691 C CA . ARG A 1 90 ? 10.218 0.323 -18.809 1.00 96.50 90 ARG A CA 1
ATOM 692 C C . ARG A 1 90 ? 10.466 0.894 -20.222 1.00 96.50 90 ARG A C 1
ATOM 694 O O . ARG A 1 90 ? 10.362 0.126 -21.170 1.00 96.50 90 ARG A O 1
ATOM 701 N N . PRO A 1 91 ? 10.796 2.187 -20.428 1.00 97.25 91 PRO A N 1
ATOM 702 C CA . PRO A 1 91 ? 11.060 2.724 -21.768 1.00 97.25 91 PRO A CA 1
ATOM 703 C C . PRO A 1 91 ? 12.323 2.176 -22.444 1.00 97.25 91 PRO A C 1
ATOM 705 O O . PRO A 1 91 ? 12.454 2.313 -23.660 1.00 97.25 91 PRO A O 1
ATOM 708 N N . TYR A 1 92 ? 13.246 1.616 -21.662 1.00 96.81 92 TYR A N 1
ATOM 709 C CA . TYR A 1 92 ? 14.553 1.153 -22.121 1.00 96.81 92 TYR A CA 1
ATOM 710 C C . TYR A 1 92 ? 14.675 -0.373 -22.120 1.00 96.81 92 TYR A C 1
ATOM 712 O O . TYR A 1 92 ? 15.676 -0.879 -22.599 1.00 96.81 92 TYR A O 1
ATOM 720 N N . GLU A 1 93 ? 13.671 -1.112 -21.632 1.00 97.12 93 GLU A N 1
ATOM 721 C CA . GLU A 1 93 ? 13.738 -2.576 -21.560 1.00 97.12 93 GLU A CA 1
ATOM 722 C C . GLU A 1 93 ? 14.074 -3.210 -22.926 1.00 97.12 93 GLU A C 1
ATOM 724 O O . GLU A 1 93 ? 13.447 -2.914 -23.949 1.00 97.12 93 GLU A O 1
ATOM 729 N N . VAL A 1 94 ? 15.055 -4.114 -22.951 1.00 97.44 94 VAL A N 1
ATOM 730 C CA . VAL A 1 94 ? 15.440 -4.846 -24.171 1.00 97.44 94 VAL A CA 1
ATOM 731 C C . VAL A 1 94 ? 14.344 -5.836 -24.567 1.00 97.44 94 VAL A C 1
ATOM 733 O O . VAL A 1 94 ? 14.003 -5.985 -25.747 1.00 97.44 94 VAL A O 1
ATOM 736 N N . HIS A 1 95 ? 13.761 -6.507 -23.573 1.00 97.19 95 HIS A N 1
ATOM 737 C CA . HIS A 1 95 ? 12.669 -7.451 -23.751 1.00 97.19 95 HIS A CA 1
ATOM 738 C C . HIS A 1 95 ? 11.343 -6.818 -23.335 1.00 97.19 95 HIS A C 1
ATOM 740 O O . HIS A 1 95 ? 11.072 -6.598 -22.158 1.00 97.19 95 HIS A O 1
ATOM 746 N N . LYS A 1 96 ? 10.477 -6.564 -24.319 1.00 96.50 96 LYS A N 1
ATOM 747 C CA . LYS A 1 96 ? 9.168 -5.947 -24.088 1.00 96.50 96 LYS A CA 1
ATOM 748 C C . LYS A 1 96 ? 8.344 -6.709 -23.038 1.00 96.50 96 LYS A C 1
ATOM 750 O O . LYS A 1 96 ? 8.075 -7.899 -23.212 1.00 96.50 96 LYS A O 1
ATOM 755 N N . GLY A 1 97 ? 7.858 -5.993 -22.028 1.00 96.19 97 GLY A N 1
ATOM 756 C CA . GLY A 1 97 ? 7.056 -6.507 -20.918 1.00 96.19 97 GLY A CA 1
ATOM 757 C C . GLY A 1 97 ? 7.874 -7.126 -19.783 1.00 96.19 97 GLY A C 1
ATOM 758 O O . GLY A 1 97 ? 7.288 -7.657 -18.838 1.00 96.19 97 GLY A O 1
ATOM 759 N N . GLU A 1 98 ? 9.207 -7.087 -19.843 1.00 97.38 98 GLU A N 1
ATOM 760 C CA . GLU A 1 98 ? 10.052 -7.612 -18.774 1.00 97.38 98 GLU A CA 1
ATOM 761 C C . GLU A 1 98 ? 9.941 -6.775 -17.498 1.00 97.38 98 GLU A C 1
ATOM 763 O O . GLU A 1 98 ? 9.794 -7.346 -16.414 1.00 97.38 98 GLU A O 1
ATOM 768 N N . ALA A 1 99 ? 9.928 -5.445 -17.612 1.00 97.19 99 ALA A N 1
ATOM 769 C CA . ALA A 1 99 ? 9.769 -4.558 -16.465 1.00 97.19 99 ALA A CA 1
ATOM 770 C C . ALA A 1 99 ? 8.414 -4.768 -15.765 1.00 97.19 99 ALA A C 1
ATOM 772 O O . ALA A 1 99 ? 8.349 -4.744 -14.537 1.00 97.19 99 ALA A O 1
ATOM 773 N N . ASP A 1 100 ? 7.349 -5.042 -16.528 1.00 97.06 100 ASP A N 1
ATOM 774 C CA . ASP A 1 100 ? 6.017 -5.351 -15.987 1.00 97.06 100 ASP A CA 1
ATOM 775 C C . ASP A 1 100 ? 6.003 -6.691 -15.248 1.00 97.06 100 ASP A C 1
ATOM 777 O O . ASP A 1 100 ? 5.533 -6.777 -14.115 1.00 97.06 100 ASP A O 1
ATOM 781 N N . ARG A 1 101 ? 6.602 -7.727 -15.845 1.00 97.75 101 ARG A N 1
ATOM 782 C CA . ARG A 1 101 ? 6.737 -9.041 -15.204 1.00 97.75 101 ARG A CA 1
ATOM 783 C C . ARG A 1 101 ? 7.506 -8.945 -13.884 1.00 97.75 101 ARG A C 1
ATOM 785 O O . ARG A 1 101 ? 7.114 -9.556 -12.894 1.00 97.75 101 ARG A O 1
ATOM 792 N N . VAL A 1 102 ? 8.607 -8.191 -13.863 1.00 97.56 102 VAL A N 1
ATOM 793 C CA . VAL A 1 102 ? 9.414 -7.997 -12.650 1.00 97.56 102 VAL A CA 1
ATOM 794 C C . VAL A 1 102 ? 8.681 -7.132 -11.624 1.00 97.56 102 VAL A C 1
ATOM 796 O O . VAL A 1 102 ? 8.796 -7.404 -10.428 1.00 97.56 102 VAL A O 1
ATOM 799 N N . LEU A 1 103 ? 7.901 -6.135 -12.054 1.00 97.50 103 LEU A N 1
ATOM 800 C CA . LEU A 1 103 ? 7.041 -5.351 -11.167 1.00 97.50 103 LEU A CA 1
ATOM 801 C C . LEU A 1 103 ? 6.047 -6.257 -10.434 1.00 97.50 103 LEU A C 1
ATOM 803 O O . LEU A 1 103 ? 5.987 -6.189 -9.208 1.00 97.50 103 LEU A O 1
ATOM 807 N N . ASP A 1 104 ? 5.334 -7.130 -11.147 1.00 97.50 104 ASP A N 1
ATOM 808 C CA . ASP A 1 104 ? 4.361 -8.052 -10.545 1.00 97.50 104 ASP A CA 1
ATOM 809 C C . ASP A 1 104 ? 5.015 -8.948 -9.479 1.00 97.50 104 ASP A C 1
ATOM 811 O O . ASP A 1 104 ? 4.530 -9.052 -8.350 1.00 97.50 104 ASP A O 1
ATOM 815 N N . GLU A 1 105 ? 6.189 -9.511 -9.780 1.00 97.19 105 GLU A N 1
ATOM 816 C CA . GLU A 1 105 ? 6.959 -10.295 -8.810 1.00 97.19 105 GLU A CA 1
ATOM 817 C C . GLU A 1 105 ? 7.387 -9.484 -7.573 1.00 97.19 105 GLU A C 1
ATOM 819 O O . GLU A 1 105 ? 7.398 -9.999 -6.449 1.00 97.19 105 GLU A O 1
ATOM 824 N N . CYS A 1 106 ? 7.780 -8.222 -7.769 1.00 97.06 106 CYS A N 1
ATOM 825 C CA . CYS A 1 106 ? 8.151 -7.324 -6.677 1.00 97.06 106 CYS A CA 1
ATOM 826 C C . CYS A 1 106 ? 6.938 -6.974 -5.806 1.00 97.06 106 CYS A C 1
ATOM 828 O O . CYS A 1 106 ? 7.066 -6.918 -4.580 1.00 97.06 106 CYS A O 1
ATOM 830 N N . MET A 1 107 ? 5.769 -6.775 -6.419 1.00 96.12 107 MET A N 1
ATOM 831 C CA . MET A 1 107 ? 4.516 -6.506 -5.714 1.00 96.12 107 MET A CA 1
ATOM 832 C C . MET A 1 107 ? 4.111 -7.687 -4.831 1.00 96.12 107 MET A C 1
ATOM 834 O O . MET A 1 107 ? 3.795 -7.476 -3.659 1.00 96.12 107 MET A O 1
ATOM 838 N N . ASP A 1 108 ? 4.205 -8.920 -5.335 1.00 95.88 108 ASP A N 1
ATOM 839 C CA . ASP A 1 108 ? 3.945 -10.131 -4.545 1.00 95.88 108 ASP A CA 1
ATOM 840 C C . ASP A 1 108 ? 4.908 -10.259 -3.358 1.00 95.88 108 ASP A C 1
ATOM 842 O O . ASP A 1 108 ? 4.498 -10.557 -2.231 1.00 95.88 108 ASP A O 1
ATOM 846 N N . LEU A 1 109 ? 6.197 -9.989 -3.587 1.00 95.12 109 LEU A N 1
ATOM 847 C CA . LEU A 1 109 ? 7.221 -10.051 -2.547 1.00 95.12 109 LEU A CA 1
ATOM 848 C C . LEU A 1 109 ? 6.968 -9.035 -1.428 1.00 95.12 109 LEU A C 1
ATOM 850 O O . LEU A 1 109 ? 7.056 -9.382 -0.247 1.00 95.12 109 LEU A O 1
ATOM 854 N N . LEU A 1 110 ? 6.635 -7.793 -1.780 1.00 94.50 110 LEU A N 1
ATOM 855 C CA . LEU A 1 110 ? 6.300 -6.775 -0.791 1.00 94.50 110 LEU A CA 1
ATOM 856 C C . LEU A 1 110 ? 4.992 -7.071 -0.065 1.00 94.50 110 LEU A C 1
ATOM 858 O O . LEU A 1 110 ? 4.929 -6.904 1.151 1.00 94.50 110 LEU A O 1
ATOM 862 N N . ALA A 1 111 ? 3.960 -7.517 -0.782 1.00 93.50 111 ALA A N 1
ATOM 863 C CA . ALA A 1 111 ? 2.684 -7.875 -0.176 1.00 93.50 111 ALA A CA 1
ATOM 864 C C . ALA A 1 111 ? 2.869 -8.976 0.877 1.00 93.50 111 ALA A C 1
ATOM 866 O O . ALA A 1 111 ? 2.304 -8.903 1.970 1.00 93.50 111 ALA A O 1
ATOM 867 N N . GLU A 1 112 ? 3.714 -9.965 0.585 1.00 93.12 112 GLU A N 1
ATOM 868 C CA . GLU A 1 112 ? 4.047 -11.030 1.524 1.00 93.12 112 GLU A CA 1
ATOM 869 C C . GLU A 1 112 ? 4.909 -10.534 2.700 1.00 93.12 112 GLU A C 1
ATOM 871 O O . GLU A 1 112 ? 4.699 -10.974 3.832 1.00 93.12 112 GLU A O 1
ATOM 876 N N . ALA A 1 113 ? 5.829 -9.589 2.474 1.00 91.81 113 ALA A N 1
ATOM 877 C CA . ALA A 1 113 ? 6.598 -8.954 3.547 1.00 91.81 113 ALA A CA 1
ATOM 878 C C . ALA A 1 113 ? 5.687 -8.185 4.520 1.00 91.81 113 ALA A C 1
ATOM 880 O O . ALA A 1 113 ? 5.803 -8.353 5.733 1.00 91.81 113 ALA A O 1
ATOM 881 N N . ILE A 1 114 ? 4.725 -7.415 4.001 1.00 89.69 114 ILE A N 1
ATOM 882 C CA . ILE A 1 114 ? 3.724 -6.705 4.812 1.00 89.69 114 ILE A CA 1
ATOM 883 C C . ILE A 1 114 ? 2.838 -7.697 5.565 1.00 89.69 114 ILE A C 1
ATOM 885 O O . ILE A 1 114 ? 2.597 -7.523 6.754 1.00 89.69 114 ILE A O 1
ATOM 889 N N . ARG A 1 115 ? 2.382 -8.767 4.901 1.00 88.44 115 ARG A N 1
ATOM 890 C CA . ARG A 1 115 ? 1.542 -9.800 5.525 1.00 88.44 115 ARG A CA 1
ATOM 891 C C . ARG A 1 115 ? 2.244 -10.508 6.688 1.00 88.44 115 ARG A C 1
ATOM 893 O O . ARG A 1 115 ? 1.584 -10.887 7.652 1.00 88.44 115 ARG A O 1
ATOM 900 N N . LYS A 1 116 ? 3.555 -10.739 6.575 1.00 88.00 116 LYS A N 1
ATOM 901 C CA . LYS A 1 116 ? 4.362 -11.418 7.600 1.00 88.00 116 LYS A CA 1
ATOM 902 C C . LYS A 1 116 ? 4.840 -10.496 8.717 1.00 88.00 116 LYS A C 1
ATOM 904 O O . LYS A 1 116 ? 5.145 -11.013 9.795 1.00 88.00 116 LYS A O 1
ATOM 909 N N . SER A 1 117 ? 4.927 -9.189 8.464 1.00 81.56 117 SER A N 1
ATOM 910 C CA . SER A 1 117 ? 5.366 -8.211 9.459 1.00 81.56 117 SER A CA 1
ATOM 911 C C . SER A 1 117 ? 4.475 -8.281 10.694 1.00 81.56 117 SER A C 1
ATOM 913 O O . SER A 1 117 ? 3.244 -8.329 10.605 1.00 81.56 117 SER A O 1
ATOM 915 N N . ARG A 1 118 ? 5.109 -8.340 11.867 1.00 77.06 118 ARG A N 1
ATOM 916 C CA . ARG A 1 118 ? 4.402 -8.350 13.145 1.00 77.06 118 ARG A CA 1
ATOM 917 C C . ARG A 1 118 ? 4.471 -6.958 13.757 1.00 77.06 118 ARG A C 1
ATOM 919 O O . ARG A 1 118 ? 5.569 -6.419 13.888 1.00 77.06 118 ARG A O 1
ATOM 926 N N . PRO A 1 119 ? 3.333 -6.390 14.186 1.00 73.62 119 PRO A N 1
ATOM 927 C CA . PRO A 1 119 ? 3.341 -5.154 14.948 1.00 73.62 119 PRO A CA 1
ATOM 928 C C . PRO A 1 119 ? 4.273 -5.254 16.154 1.00 73.62 119 PRO A C 1
ATOM 930 O O . PRO A 1 119 ? 4.284 -6.270 16.853 1.00 73.62 119 PRO A O 1
ATOM 933 N N . TYR A 1 120 ? 5.041 -4.195 16.408 1.00 74.25 120 TYR A N 1
ATOM 934 C CA . TYR A 1 120 ? 5.880 -4.134 17.597 1.00 74.25 120 TYR A CA 1
ATOM 935 C C . TYR A 1 120 ? 4.993 -4.135 18.844 1.00 74.25 120 TYR A C 1
ATOM 937 O O . TYR A 1 120 ? 4.103 -3.295 18.981 1.00 74.25 120 TYR A O 1
ATOM 945 N N . GLN A 1 121 ? 5.271 -5.053 19.766 1.00 68.12 121 GLN A N 1
ATOM 946 C CA . GLN A 1 121 ? 4.609 -5.127 21.062 1.00 68.12 121 GLN A CA 1
ATOM 947 C C . GLN A 1 121 ? 5.647 -4.973 22.172 1.00 68.12 121 GLN A C 1
ATOM 949 O O . GLN A 1 121 ? 6.728 -5.564 22.131 1.00 68.12 121 GLN A O 1
ATOM 954 N N . LEU A 1 122 ? 5.317 -4.172 23.185 1.00 64.94 122 LEU A N 1
ATOM 955 C CA . LEU A 1 122 ? 6.089 -4.125 24.422 1.00 64.94 122 LEU A CA 1
ATOM 956 C C . LEU A 1 122 ? 5.874 -5.444 25.173 1.00 64.94 122 LEU A C 1
ATOM 958 O O . LEU A 1 122 ? 4.855 -5.635 25.832 1.00 64.94 122 LEU A O 1
ATOM 962 N N . GLU A 1 123 ? 6.835 -6.360 25.088 1.00 63.91 123 GLU A N 1
ATOM 963 C CA . GLU A 1 123 ? 6.768 -7.651 25.777 1.00 63.91 123 GLU A CA 1
ATOM 964 C C . GLU A 1 123 ? 7.640 -7.697 27.048 1.00 63.91 123 GLU A C 1
ATOM 966 O O . GLU A 1 123 ? 8.668 -7.027 27.183 1.00 63.91 123 GLU A O 1
ATOM 971 N N . GLY A 1 124 ? 7.233 -8.532 28.012 1.00 66.69 124 GLY A N 1
ATOM 972 C CA . GLY A 1 124 ? 8.040 -8.902 29.178 1.00 66.69 124 GLY A CA 1
ATOM 973 C C . GLY A 1 124 ? 7.806 -8.089 30.459 1.00 66.69 124 GLY A C 1
ATOM 974 O O . GLY A 1 124 ? 6.838 -7.344 30.617 1.00 66.69 124 GLY A O 1
ATOM 975 N N . LYS A 1 125 ? 8.710 -8.261 31.436 1.00 60.53 125 LYS A N 1
ATOM 976 C CA . LYS A 1 125 ? 8.569 -7.693 32.794 1.00 60.53 125 LYS A CA 1
ATOM 977 C C . LYS A 1 125 ? 8.501 -6.160 32.795 1.00 60.53 125 LYS A C 1
ATOM 979 O O . LYS A 1 125 ? 7.800 -5.586 33.626 1.00 60.53 125 LYS A O 1
ATOM 984 N N . LEU A 1 126 ? 9.180 -5.510 31.849 1.00 63.38 126 LEU A N 1
ATOM 985 C CA . LEU A 1 126 ? 9.176 -4.054 31.696 1.00 63.38 126 LEU A CA 1
ATOM 986 C C . LEU A 1 126 ? 7.796 -3.534 31.260 1.00 63.38 126 LEU A C 1
ATOM 988 O O . LEU A 1 126 ? 7.313 -2.557 31.824 1.00 63.38 126 LEU A O 1
ATOM 992 N N . ALA A 1 127 ? 7.125 -4.240 30.345 1.00 63.19 127 ALA A N 1
ATOM 993 C CA . ALA A 1 127 ? 5.768 -3.920 29.908 1.00 63.19 127 ALA A CA 1
ATOM 994 C C . ALA A 1 127 ? 4.760 -4.050 31.060 1.00 63.19 127 ALA A C 1
ATOM 996 O O . ALA A 1 127 ? 3.995 -3.129 31.325 1.00 63.19 127 ALA A O 1
ATOM 997 N N . SER A 1 128 ? 4.838 -5.136 31.839 1.00 63.59 128 SER A N 1
ATOM 998 C CA . SER A 1 128 ? 3.973 -5.333 33.017 1.00 63.59 128 SER A CA 1
ATOM 999 C C . SER A 1 128 ? 4.219 -4.321 34.148 1.00 63.59 128 SER A C 1
ATOM 1001 O O . SER A 1 128 ? 3.329 -4.045 34.952 1.00 63.59 128 SER A O 1
ATOM 1003 N N . PHE A 1 129 ? 5.427 -3.754 34.223 1.00 66.69 129 PHE A N 1
ATOM 1004 C CA . PHE A 1 129 ? 5.762 -2.689 35.167 1.00 66.69 129 PHE A CA 1
ATOM 1005 C C . PHE A 1 129 ? 5.251 -1.327 34.681 1.00 66.69 129 PH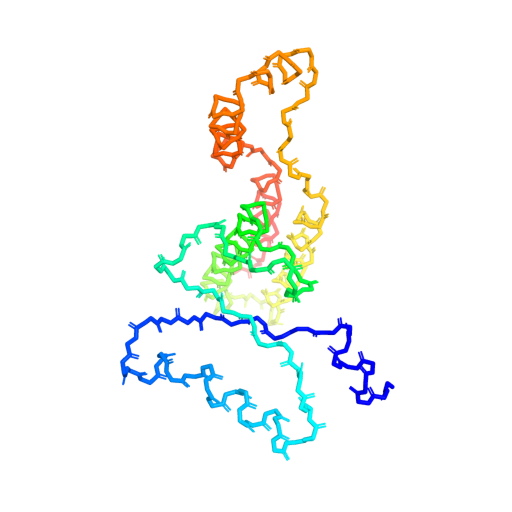E A C 1
ATOM 1007 O O . PHE A 1 129 ? 4.677 -0.577 35.468 1.00 66.69 129 PHE A O 1
ATOM 1014 N N . LEU A 1 130 ? 5.393 -1.033 33.386 1.00 64.69 130 LEU A N 1
ATOM 1015 C CA . LEU A 1 130 ? 4.933 0.211 32.766 1.00 64.69 130 LEU A CA 1
ATOM 1016 C C . LEU A 1 130 ? 3.405 0.274 32.609 1.00 64.69 130 LEU A C 1
ATOM 1018 O O . LEU A 1 130 ? 2.841 1.353 32.751 1.00 64.69 130 LEU A O 1
ATOM 1022 N N . GLN A 1 131 ? 2.713 -0.861 32.449 1.00 63.94 131 GLN A N 1
ATOM 1023 C CA . GLN A 1 131 ? 1.242 -0.932 32.478 1.00 63.94 131 GLN A CA 1
ATOM 1024 C C . GLN A 1 131 ? 0.638 -0.495 33.824 1.00 63.94 131 GLN A C 1
ATOM 1026 O O . GLN A 1 131 ? -0.516 -0.074 33.868 1.00 63.94 131 GLN A O 1
ATOM 1031 N N . LYS A 1 132 ? 1.407 -0.521 34.926 1.00 68.44 132 LYS A N 1
ATOM 1032 C CA . LYS A 1 132 ? 0.970 0.054 36.216 1.00 68.44 132 LYS A CA 1
ATOM 1033 C C . LYS A 1 132 ? 0.868 1.583 36.178 1.00 68.44 132 LYS A C 1
ATOM 1035 O O . LYS A 1 132 ? 0.222 2.171 37.041 1.00 68.44 132 LYS A O 1
ATOM 1040 N N . PHE A 1 133 ? 1.478 2.216 35.177 1.00 76.69 133 PHE A N 1
ATOM 1041 C CA . PHE A 1 133 ? 1.403 3.644 34.893 1.00 76.69 133 PHE A CA 1
ATOM 1042 C C . PHE A 1 133 ? 0.884 3.840 33.459 1.00 76.69 133 PHE A C 1
ATOM 1044 O O . PHE A 1 133 ? 1.674 4.134 32.563 1.00 76.69 133 PHE A O 1
ATOM 1051 N N . PRO A 1 134 ? -0.432 3.695 33.214 1.00 62.28 134 PRO A N 1
ATOM 1052 C CA . PRO A 1 134 ? -1.005 3.540 31.871 1.00 62.28 134 PRO A CA 1
ATOM 1053 C C . PRO A 1 134 ? -0.566 4.617 30.865 1.00 62.28 134 PRO A C 1
ATOM 1055 O O . PRO A 1 134 ? -0.146 4.293 29.763 1.00 62.28 134 PRO A O 1
ATOM 1058 N N . LYS A 1 135 ? -0.505 5.894 31.274 1.00 67.81 135 LYS A N 1
ATOM 1059 C CA . LYS A 1 135 ? -0.015 6.981 30.401 1.00 67.81 135 LYS A CA 1
ATOM 1060 C C . LYS A 1 135 ? 1.453 6.826 29.972 1.00 67.81 135 LYS A C 1
ATOM 1062 O O . LYS A 1 135 ? 1.821 7.254 28.881 1.00 67.81 135 LYS A O 1
ATOM 1067 N N . ALA A 1 136 ? 2.298 6.260 30.832 1.00 70.81 136 ALA A N 1
ATOM 1068 C CA . ALA A 1 136 ? 3.711 6.026 30.542 1.00 70.81 136 ALA A CA 1
ATOM 1069 C C . ALA A 1 136 ? 3.912 4.757 29.699 1.00 70.81 136 ALA A C 1
ATOM 1071 O O . ALA A 1 136 ? 4.772 4.753 28.821 1.00 70.81 136 ALA A O 1
ATOM 1072 N N . GLY A 1 137 ? 3.101 3.718 29.933 1.00 69.31 137 GLY A N 1
ATOM 1073 C CA . GLY A 1 137 ? 3.087 2.491 29.133 1.00 69.31 137 GLY A CA 1
ATOM 1074 C C . GLY A 1 137 ? 2.715 2.746 27.675 1.00 69.31 137 GLY A C 1
ATOM 1075 O O . GLY A 1 137 ? 3.498 2.404 26.792 1.00 69.31 137 GLY A O 1
ATOM 1076 N N . ASP A 1 138 ? 1.602 3.443 27.433 1.00 70.31 138 ASP A N 1
ATOM 1077 C CA . ASP A 1 138 ? 1.140 3.748 26.073 1.00 70.31 138 ASP A CA 1
ATOM 1078 C C . ASP A 1 138 ? 2.177 4.590 25.312 1.00 70.31 138 ASP A C 1
ATOM 1080 O O . ASP A 1 138 ? 2.534 4.290 24.175 1.00 70.31 138 ASP A O 1
ATOM 1084 N N . THR A 1 139 ? 2.738 5.617 25.962 1.00 75.94 139 THR A N 1
ATOM 1085 C CA . THR A 1 139 ? 3.771 6.482 25.363 1.00 75.94 139 THR A CA 1
ATOM 1086 C C . THR A 1 139 ? 5.037 5.700 25.000 1.00 75.94 139 THR A C 1
ATOM 1088 O O . THR A 1 139 ? 5.623 5.928 23.942 1.00 75.94 139 THR A O 1
ATOM 1091 N N . ALA A 1 140 ? 5.463 4.765 25.853 1.00 77.94 140 ALA A N 1
ATOM 1092 C CA . ALA A 1 140 ? 6.619 3.919 25.580 1.00 77.94 140 ALA A CA 1
ATOM 1093 C C . ALA A 1 140 ? 6.364 2.964 24.403 1.00 77.94 140 ALA A C 1
ATOM 1095 O O . ALA A 1 140 ? 7.260 2.767 23.582 1.00 77.94 140 ALA A O 1
ATOM 1096 N N . GLU A 1 141 ? 5.152 2.412 24.289 1.00 77.06 141 GLU A N 1
ATOM 1097 C CA . GLU A 1 141 ? 4.773 1.547 23.167 1.00 77.06 141 GLU A CA 1
ATOM 1098 C C . GLU A 1 141 ? 4.791 2.316 21.850 1.00 77.06 141 GLU A C 1
ATOM 1100 O O . GLU A 1 141 ? 5.384 1.860 20.874 1.00 77.06 141 GLU A O 1
ATOM 1105 N N . TYR A 1 142 ? 4.215 3.522 21.844 1.00 79.69 142 TYR A N 1
ATOM 1106 C CA . TYR A 1 142 ? 4.242 4.413 20.691 1.00 79.69 142 TYR A CA 1
ATOM 1107 C C . TYR A 1 142 ? 5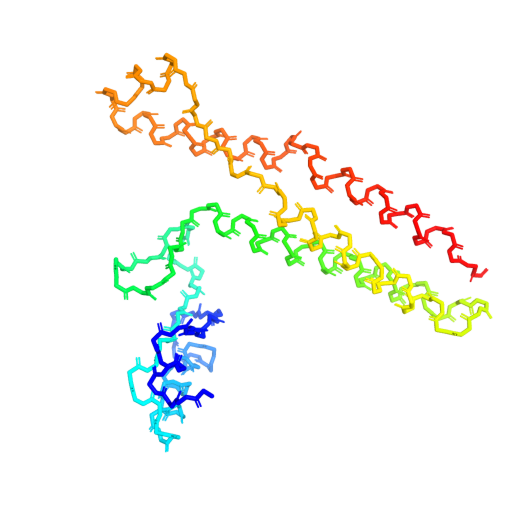.672 4.702 20.237 1.00 79.69 142 TYR A C 1
ATOM 1109 O O . TYR A 1 142 ? 5.996 4.508 19.066 1.00 79.69 142 TYR A O 1
ATOM 1117 N N . ILE A 1 143 ? 6.550 5.112 21.155 1.00 81.94 143 ILE A N 1
ATOM 1118 C CA . ILE A 1 143 ? 7.959 5.378 20.838 1.00 81.94 143 ILE A CA 1
ATOM 1119 C C . ILE A 1 143 ? 8.638 4.119 20.288 1.00 81.94 143 ILE A C 1
ATOM 1121 O O . ILE A 1 143 ? 9.353 4.205 19.292 1.00 81.94 143 ILE A O 1
ATOM 1125 N N . GLY A 1 144 ? 8.386 2.951 20.885 1.00 82.56 144 GLY A N 1
ATOM 1126 C CA . GLY A 1 144 ? 8.904 1.672 20.399 1.00 82.56 144 GLY A CA 1
ATOM 1127 C C . GLY A 1 144 ? 8.464 1.364 18.966 1.00 82.56 144 GLY A C 1
ATOM 1128 O O . GLY A 1 144 ? 9.306 1.046 18.126 1.00 82.56 144 GLY A O 1
ATOM 1129 N N . LYS A 1 145 ? 7.177 1.556 18.651 1.00 83.19 145 LYS A N 1
ATOM 1130 C CA . LYS A 1 145 ? 6.627 1.408 17.294 1.00 83.19 145 LYS A CA 1
ATOM 1131 C C . LYS A 1 145 ? 7.296 2.356 16.299 1.00 83.19 145 LYS A C 1
ATOM 1133 O O . LYS A 1 145 ? 7.697 1.916 15.227 1.00 83.19 145 LYS A O 1
ATOM 1138 N N . PHE A 1 146 ? 7.494 3.626 16.661 1.00 82.25 146 PHE A N 1
ATOM 1139 C CA . PHE A 1 146 ? 8.187 4.598 15.805 1.00 82.25 146 PHE A CA 1
ATOM 1140 C C . PHE A 1 146 ? 9.671 4.271 15.603 1.00 82.25 146 PHE A C 1
ATOM 1142 O O . PHE A 1 146 ? 10.185 4.406 14.495 1.00 82.25 146 PHE A O 1
ATOM 1149 N N . LEU A 1 147 ? 10.371 3.821 16.644 1.00 80.88 147 LEU A N 1
ATOM 1150 C CA . LEU A 1 147 ? 11.767 3.403 16.513 1.00 80.88 147 LEU A CA 1
ATOM 1151 C C . LEU A 1 147 ? 11.888 2.156 15.635 1.00 80.88 147 LEU A C 1
ATOM 1153 O O . LEU A 1 147 ? 12.741 2.126 14.753 1.00 80.88 147 LEU A O 1
ATOM 1157 N N . ASN A 1 148 ? 11.010 1.169 15.815 1.00 83.31 148 ASN A N 1
ATOM 1158 C CA . ASN A 1 148 ? 10.960 -0.006 14.947 1.00 83.31 148 ASN A CA 1
ATOM 1159 C C . ASN A 1 148 ? 10.625 0.376 13.498 1.00 83.31 148 ASN A C 1
ATOM 1161 O O . ASN A 1 148 ? 11.224 -0.142 12.567 1.00 83.31 148 ASN A O 1
ATOM 1165 N N . GLN A 1 149 ? 9.727 1.338 13.295 1.00 83.25 149 GLN A N 1
ATOM 1166 C CA . GLN A 1 149 ? 9.395 1.862 11.972 1.00 83.25 149 GLN A CA 1
ATOM 1167 C C . GLN A 1 149 ? 10.599 2.518 11.271 1.00 83.25 149 GLN A C 1
ATOM 1169 O O . GLN A 1 149 ? 10.724 2.420 10.052 1.00 83.25 149 GLN A O 1
ATOM 1174 N N . LEU A 1 150 ? 11.471 3.204 12.017 1.00 81.62 150 LEU A N 1
ATOM 1175 C CA . LEU A 1 150 ? 12.635 3.905 11.461 1.00 81.62 150 LEU A CA 1
ATOM 1176 C C . LEU A 1 150 ? 13.866 3.006 11.293 1.00 81.62 150 LEU A C 1
ATOM 1178 O O . LEU A 1 150 ? 14.643 3.210 10.363 1.00 81.62 150 LEU A O 1
ATOM 1182 N N . TYR A 1 151 ? 14.061 2.047 12.199 1.00 80.50 151 TYR A N 1
ATOM 1183 C CA . TYR A 1 151 ? 15.289 1.249 12.284 1.00 80.50 151 TYR A CA 1
ATOM 1184 C C . TYR A 1 151 ? 15.090 -0.249 12.030 1.00 80.50 151 TYR A C 1
ATOM 1186 O O . TYR A 1 151 ? 16.077 -0.980 11.957 1.00 80.50 151 TYR A O 1
ATOM 1194 N N . GLY A 1 152 ? 13.849 -0.714 11.899 1.00 80.75 152 GLY A N 1
ATOM 1195 C CA . GLY A 1 152 ? 13.531 -2.100 11.577 1.00 80.75 152 GLY A CA 1
ATOM 1196 C C . GLY A 1 152 ? 14.019 -2.489 10.183 1.00 80.75 152 GLY A C 1
ATOM 1197 O O . GLY A 1 152 ? 14.067 -1.679 9.253 1.00 80.75 152 GLY A O 1
ATOM 1198 N N . ASP A 1 153 ? 14.392 -3.755 10.023 1.00 82.56 153 ASP A N 1
ATOM 1199 C CA . ASP A 1 153 ? 14.951 -4.279 8.780 1.00 82.56 153 ASP A CA 1
ATOM 1200 C C . ASP A 1 153 ? 13.950 -5.080 7.936 1.00 82.56 153 ASP A C 1
ATOM 1202 O O . ASP A 1 153 ? 14.234 -5.352 6.767 1.00 82.56 153 ASP A O 1
ATOM 1206 N N . GLU A 1 154 ? 12.767 -5.388 8.476 1.00 78.25 154 GLU A N 1
ATOM 1207 C CA . GLU A 1 154 ? 11.745 -6.211 7.819 1.00 78.25 154 GLU A CA 1
ATOM 1208 C C . GLU A 1 154 ? 11.431 -5.706 6.403 1.00 78.25 154 GLU A C 1
ATOM 1210 O O . GLU A 1 154 ? 11.625 -6.431 5.426 1.00 78.25 154 GLU A O 1
ATOM 1215 N N . TYR A 1 155 ? 11.057 -4.432 6.259 1.00 86.06 155 TYR A N 1
ATOM 1216 C CA . TYR A 1 155 ? 10.749 -3.850 4.948 1.00 86.06 155 TYR A CA 1
ATOM 1217 C C . TYR A 1 155 ? 11.998 -3.557 4.116 1.00 86.06 155 TYR A C 1
ATOM 1219 O O . TYR A 1 155 ? 11.992 -3.720 2.896 1.00 86.06 155 TYR A O 1
ATOM 1227 N N . THR A 1 156 ? 13.101 -3.150 4.750 1.00 88.19 156 THR A N 1
ATOM 1228 C CA . THR A 1 156 ? 14.317 -2.784 4.007 1.00 88.19 156 THR A CA 1
ATOM 1229 C C . THR A 1 156 ? 14.986 -3.997 3.369 1.00 88.19 156 THR A C 1
ATOM 1231 O O . THR A 1 156 ? 15.556 -3.879 2.286 1.00 88.19 156 THR A O 1
ATOM 1234 N N . SER A 1 157 ? 14.889 -5.174 3.991 1.00 89.81 157 SER A N 1
ATOM 1235 C CA . SER A 1 157 ? 15.360 -6.431 3.410 1.00 89.81 157 SER A CA 1
ATOM 1236 C C . SER A 1 157 ? 14.592 -6.782 2.129 1.00 89.81 157 SER A C 1
ATOM 1238 O O . SER A 1 157 ? 15.215 -7.053 1.101 1.00 89.81 157 SER A O 1
ATOM 1240 N N . ALA A 1 158 ? 13.260 -6.662 2.154 1.00 92.81 158 ALA A N 1
ATOM 1241 C CA . ALA A 1 158 ? 12.402 -6.872 0.995 1.00 92.81 158 ALA A CA 1
ATOM 1242 C C . ALA A 1 158 ? 12.707 -5.860 -0.121 1.00 92.81 158 ALA A C 1
ATOM 1244 O O . ALA A 1 158 ? 12.883 -6.242 -1.275 1.00 92.81 158 ALA A O 1
ATOM 1245 N N . LEU A 1 159 ? 12.890 -4.581 0.221 1.00 93.81 159 LEU A N 1
ATOM 1246 C CA . LEU A 1 159 ? 13.251 -3.537 -0.745 1.00 93.81 159 LEU A CA 1
ATOM 1247 C C . LEU A 1 159 ? 14.637 -3.745 -1.378 1.00 93.81 159 LEU A C 1
ATOM 1249 O O . LEU A 1 159 ? 14.836 -3.408 -2.546 1.00 93.81 159 LEU A O 1
ATOM 1253 N N . ARG A 1 160 ? 15.607 -4.327 -0.659 1.00 94.88 160 ARG A N 1
ATOM 1254 C CA . ARG A 1 160 ? 16.903 -4.710 -1.256 1.00 94.88 160 ARG A CA 1
ATOM 1255 C C . ARG A 1 160 ? 16.739 -5.812 -2.297 1.00 94.88 160 ARG A C 1
ATOM 1257 O O . ARG A 1 160 ? 17.408 -5.772 -3.327 1.00 94.88 160 ARG A O 1
ATOM 1264 N N . GLU A 1 161 ? 15.857 -6.770 -2.039 1.00 95.44 161 GLU A N 1
ATOM 1265 C CA . GLU A 1 161 ? 15.546 -7.839 -2.986 1.00 95.44 161 GLU A CA 1
ATOM 1266 C C . GLU A 1 161 ? 14.795 -7.300 -4.212 1.00 95.44 161 GLU A C 1
ATOM 1268 O O . GLU A 1 161 ? 15.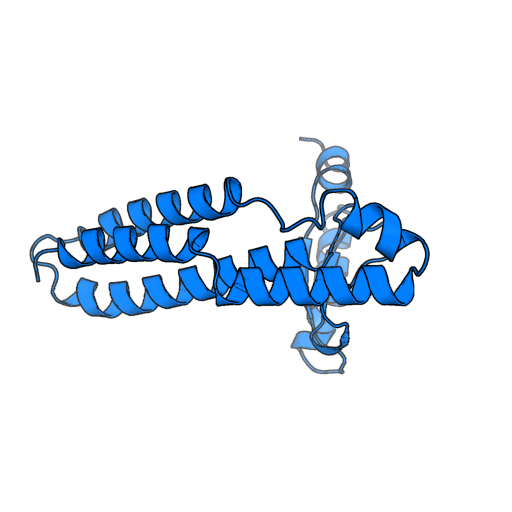170 -7.621 -5.338 1.00 95.44 161 GLU A O 1
ATOM 1273 N N . VAL A 1 162 ? 13.830 -6.393 -4.020 1.00 96.75 162 VAL A N 1
ATOM 1274 C CA . VAL A 1 162 ? 13.189 -5.643 -5.116 1.00 96.75 162 VAL A CA 1
ATOM 1275 C C . VAL A 1 162 ? 14.236 -4.935 -5.974 1.00 96.75 162 VAL A C 1
ATOM 1277 O O . VAL A 1 162 ? 14.277 -5.125 -7.187 1.00 96.75 162 VAL A O 1
ATOM 1280 N N . ARG A 1 163 ? 15.144 -4.172 -5.350 1.00 96.56 163 ARG A N 1
ATOM 1281 C CA . ARG A 1 163 ? 16.240 -3.495 -6.058 1.00 96.56 163 ARG A CA 1
ATOM 1282 C C . ARG A 1 163 ? 17.071 -4.481 -6.879 1.00 96.56 163 ARG A C 1
ATOM 1284 O O . ARG A 1 163 ? 17.431 -4.171 -8.010 1.00 96.56 163 ARG A O 1
ATOM 1291 N N . ARG A 1 164 ? 17.399 -5.653 -6.324 1.00 97.44 164 ARG A N 1
ATOM 1292 C CA . ARG A 1 164 ? 18.176 -6.686 -7.025 1.00 97.44 164 ARG A CA 1
ATOM 1293 C C . ARG A 1 164 ? 17.452 -7.180 -8.279 1.00 97.44 164 ARG A C 1
ATOM 1295 O O . ARG A 1 164 ? 18.109 -7.363 -9.297 1.00 97.44 164 ARG A O 1
ATOM 1302 N N . ARG A 1 165 ? 16.134 -7.392 -8.206 1.00 97.06 165 ARG A N 1
ATOM 1303 C CA . ARG A 1 165 ? 15.321 -7.846 -9.346 1.00 97.06 165 ARG A CA 1
ATOM 1304 C C . ARG A 1 165 ? 15.181 -6.773 -10.417 1.00 97.06 165 ARG A C 1
ATOM 1306 O O . ARG A 1 165 ? 15.407 -7.068 -11.581 1.00 97.06 165 ARG A O 1
ATOM 1313 N N . LEU A 1 166 ? 14.894 -5.534 -10.022 1.00 96.44 166 LEU A N 1
ATOM 1314 C CA . LEU A 1 166 ? 14.804 -4.410 -10.957 1.00 96.44 166 LEU A CA 1
ATOM 1315 C C . LEU A 1 166 ? 16.140 -4.150 -11.668 1.00 96.44 166 LEU A C 1
ATOM 1317 O O . LEU A 1 166 ? 16.155 -3.936 -12.871 1.00 96.44 166 LEU A O 1
ATOM 1321 N N . ASN A 1 167 ? 17.267 -4.269 -10.961 1.00 96.50 167 ASN A N 1
ATOM 1322 C CA . ASN A 1 167 ? 18.605 -4.164 -11.556 1.00 96.50 167 ASN A CA 1
ATOM 1323 C C . ASN A 1 167 ? 18.958 -5.300 -12.531 1.00 96.50 167 ASN A C 1
ATOM 1325 O O . ASN A 1 167 ? 19.978 -5.203 -13.209 1.00 96.50 167 ASN A O 1
ATOM 1329 N N . ALA A 1 168 ? 18.199 -6.397 -12.538 1.00 96.06 168 ALA A N 1
ATOM 1330 C CA . ALA A 1 168 ? 18.418 -7.513 -13.450 1.00 96.06 168 ALA A CA 1
ATOM 1331 C C . ALA A 1 168 ? 17.647 -7.358 -14.770 1.00 96.06 168 ALA A C 1
ATOM 1333 O O . ALA A 1 168 ? 17.876 -8.160 -15.670 1.00 96.06 168 ALA A O 1
ATOM 1334 N N . VAL A 1 169 ? 16.756 -6.363 -14.878 1.00 96.12 169 VAL A N 1
ATOM 1335 C CA . VAL A 1 169 ? 16.086 -6.024 -16.139 1.00 96.12 169 VAL A CA 1
ATOM 1336 C C . VAL A 1 169 ? 17.125 -5.452 -17.095 1.00 96.12 169 VAL A C 1
ATOM 1338 O O . VAL A 1 169 ? 17.844 -4.513 -16.748 1.00 96.12 169 VAL A O 1
ATOM 1341 N N . GLU A 1 170 ? 17.211 -6.031 -18.286 1.00 94.44 170 GLU A N 1
ATOM 1342 C CA . GLU A 1 170 ? 18.130 -5.566 -19.319 1.00 94.44 170 GLU A CA 1
ATOM 1343 C C . GLU A 1 170 ? 17.577 -4.283 -19.962 1.00 94.44 170 GLU A C 1
ATOM 1345 O O . GLU A 1 170 ? 16.422 -4.257 -20.396 1.00 94.44 170 GLU A O 1
ATOM 1350 N N . VAL A 1 171 ? 18.390 -3.218 -19.990 1.00 90.38 171 VAL A N 1
ATOM 1351 C CA . VAL A 1 171 ? 18.057 -1.869 -20.499 1.00 90.38 171 VAL A CA 1
ATOM 1352 C C . VAL A 1 171 ? 19.048 -1.375 -21.546 1.00 90.38 171 VAL A C 1
ATOM 1354 O O . VAL A 1 171 ? 20.211 -1.840 -21.514 1.00 90.38 171 VAL A O 1
#

Radius of gyration: 20.66 Å; chains: 1; bounding box: 48×36×60 Å